Protein AF-A0AAW1MIH3-F1 (afdb_monomer_lite)

Foldseek 3Di:
DPDDDPLFDPVQDDPCRQQDDPGPNNVVNVVVCVVVVVVVVVVVVVVVVVCPVVVVVVVVVVVVVVD

Structure (mmCIF, N/CA/C/O backbone):
data_AF-A0AAW1MIH3-F1
#
_entry.id   AF-A0AAW1MIH3-F1
#
loop_
_atom_site.group_PDB
_atom_site.id
_atom_site.type_symbol
_atom_site.label_atom_id
_atom_site.label_alt_id
_atom_site.label_comp_id
_atom_site.label_asym_id
_atom_site.label_entity_id
_atom_site.label_seq_id
_atom_site.pdbx_PDB_ins_code
_atom_site.Cartn_x
_atom_site.Cartn_y
_atom_site.Cartn_z
_atom_site.occupancy
_atom_site.B_iso_or_equiv
_atom_site.auth_seq_id
_atom_site.auth_comp_id
_atom_site.auth_asym_id
_atom_site.auth_atom_id
_atom_site.pdbx_PDB_model_num
ATOM 1 N N . MET A 1 1 ? 8.668 -20.416 -15.349 1.00 43.25 1 MET A N 1
ATOM 2 C CA . MET A 1 1 ? 9.729 -20.018 -16.294 1.00 43.25 1 MET A CA 1
ATOM 3 C C . MET A 1 1 ? 10.759 -19.212 -15.526 1.00 43.25 1 MET A C 1
ATOM 5 O O . MET A 1 1 ? 10.468 -18.092 -15.134 1.00 43.25 1 MET A O 1
ATOM 9 N N . ALA A 1 2 ? 11.895 -19.830 -15.206 1.00 60.25 2 ALA A N 1
ATOM 10 C CA . ALA A 1 2 ? 13.053 -19.149 -14.640 1.00 60.25 2 ALA A CA 1
ATOM 11 C C . ALA A 1 2 ? 13.948 -18.771 -15.825 1.00 60.25 2 ALA A C 1
ATOM 13 O O . ALA A 1 2 ? 14.671 -19.613 -16.348 1.00 60.25 2 ALA A O 1
ATOM 14 N N . GLY A 1 3 ? 13.779 -17.547 -16.321 1.00 44.34 3 GLY A N 1
ATOM 15 C CA . GLY A 1 3 ? 14.479 -17.016 -17.484 1.00 44.34 3 GLY A CA 1
ATOM 16 C C . GLY A 1 3 ? 15.164 -15.716 -17.101 1.00 44.34 3 GLY A C 1
ATOM 17 O O . GLY A 1 3 ? 14.552 -14.824 -16.524 1.00 44.34 3 GLY A O 1
ATOM 18 N N . HIS A 1 4 ? 16.460 -15.673 -17.352 1.00 49.09 4 HIS A N 1
ATOM 19 C CA . HIS A 1 4 ? 17.380 -14.576 -17.116 1.00 49.09 4 HIS A CA 1
ATOM 20 C C . HIS A 1 4 ? 17.065 -13.391 -18.049 1.00 49.09 4 HIS A C 1
ATOM 22 O O . HIS A 1 4 ? 17.650 -13.255 -19.116 1.00 49.09 4 HIS A O 1
ATOM 28 N N . GLU A 1 5 ? 16.124 -12.542 -17.654 1.00 56.38 5 GLU A N 1
ATOM 29 C CA . GLU A 1 5 ? 15.878 -11.225 -18.253 1.00 56.38 5 GLU A CA 1
ATOM 30 C C . GLU A 1 5 ? 16.219 -10.181 -17.185 1.00 56.38 5 GLU A C 1
ATOM 32 O O . GLU A 1 5 ? 15.983 -10.438 -15.997 1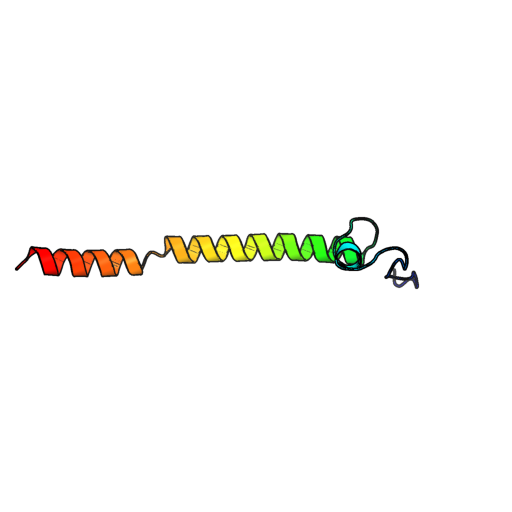.00 56.38 5 GLU A O 1
ATOM 37 N N . PRO A 1 6 ? 16.839 -9.038 -17.535 1.00 58.62 6 PRO A N 1
ATOM 38 C CA . PRO A 1 6 ? 17.234 -8.056 -16.542 1.00 58.62 6 PRO A CA 1
ATOM 39 C C . PRO A 1 6 ? 15.957 -7.546 -15.881 1.00 58.62 6 PRO A C 1
ATOM 41 O O . PRO A 1 6 ? 15.222 -6.734 -16.431 1.00 58.62 6 PRO A O 1
ATOM 44 N N . PHE A 1 7 ? 15.669 -8.057 -14.685 1.00 58.84 7 PHE A N 1
ATOM 45 C CA . PHE A 1 7 ? 14.484 -7.699 -13.910 1.00 58.84 7 PHE A CA 1
ATOM 46 C C . PHE A 1 7 ? 14.387 -6.192 -13.616 1.00 58.84 7 PHE A C 1
ATOM 48 O O . PHE A 1 7 ? 13.360 -5.715 -13.128 1.00 58.84 7 PHE A O 1
ATOM 55 N N . ASP A 1 8 ? 15.469 -5.466 -13.879 1.00 64.19 8 ASP A N 1
ATOM 56 C CA . ASP A 1 8 ? 15.592 -4.032 -13.787 1.00 64.19 8 ASP A CA 1
ATOM 57 C C . ASP A 1 8 ? 15.907 -3.475 -15.173 1.00 64.19 8 ASP A C 1
ATOM 59 O O . ASP A 1 8 ? 17.014 -3.634 -15.682 1.00 64.19 8 ASP A O 1
ATOM 63 N N . ASP A 1 9 ? 14.920 -2.810 -15.764 1.00 73.25 9 ASP A N 1
ATOM 64 C CA . ASP A 1 9 ? 15.134 -1.959 -16.924 1.00 73.25 9 ASP A CA 1
ATOM 65 C C . ASP A 1 9 ? 16.017 -0.767 -16.489 1.00 73.25 9 ASP A C 1
ATOM 67 O O . ASP A 1 9 ? 15.582 0.031 -15.650 1.00 73.25 9 ASP A O 1
ATOM 71 N N . PRO A 1 10 ? 17.256 -0.633 -17.005 1.00 78.12 10 PRO A N 1
ATOM 72 C CA . PRO A 1 10 ? 18.193 0.412 -16.591 1.00 78.12 10 PRO A CA 1
ATOM 73 C C . PRO A 1 10 ? 17.732 1.828 -16.972 1.00 78.12 10 PRO A C 1
ATOM 75 O O . PRO A 1 10 ? 18.284 2.809 -16.463 1.00 78.12 10 PRO A O 1
ATOM 78 N N . SER A 1 11 ? 16.720 1.955 -17.837 1.00 82.00 11 SER A N 1
ATOM 79 C CA . SER A 1 11 ? 16.086 3.238 -18.149 1.00 82.00 11 SER A CA 1
ATOM 80 C C . SER A 1 11 ? 15.173 3.733 -17.018 1.00 82.00 11 SER A C 1
ATOM 82 O O . SER A 1 11 ? 15.005 4.943 -16.840 1.00 82.00 11 SER A O 1
ATOM 84 N N . LEU A 1 12 ? 14.638 2.822 -16.196 1.00 81.62 12 LEU A N 1
ATOM 85 C CA . LEU A 1 12 ? 13.759 3.149 -15.079 1.00 81.62 12 LEU A CA 1
ATOM 86 C C . LEU A 1 12 ? 14.573 3.537 -13.842 1.00 81.62 12 LEU A C 1
ATOM 88 O O . LEU A 1 12 ? 15.361 2.759 -13.301 1.00 81.62 12 LEU A O 1
ATOM 92 N N . LYS A 1 13 ? 14.344 4.755 -13.347 1.00 84.81 13 LYS A N 1
ATOM 93 C CA . LYS A 1 13 ? 15.051 5.317 -12.189 1.00 84.81 13 LYS A CA 1
ATOM 94 C C . LYS A 1 13 ? 14.091 5.675 -11.056 1.00 84.81 13 LYS A C 1
ATOM 96 O O . LYS A 1 13 ? 12.906 5.936 -11.265 1.00 84.81 13 LYS A O 1
ATOM 101 N N . GLY A 1 14 ? 14.624 5.693 -9.834 1.00 85.06 14 GLY A N 1
ATOM 102 C CA . GLY A 1 14 ? 13.890 6.095 -8.633 1.00 85.06 14 G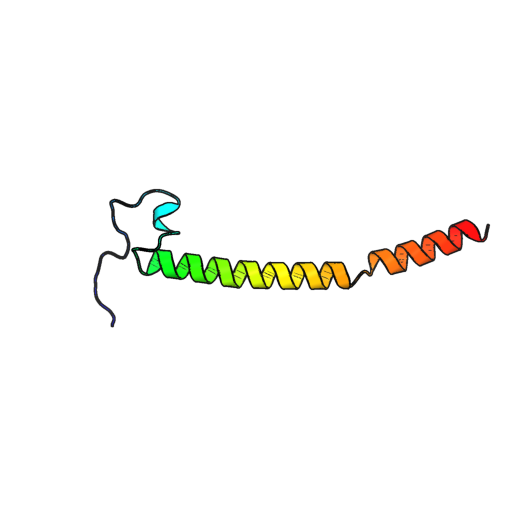LY A CA 1
ATOM 103 C C . GLY A 1 14 ? 12.667 5.219 -8.346 1.00 85.06 14 GLY A C 1
ATOM 104 O O . GLY A 1 14 ? 12.720 3.996 -8.468 1.00 85.06 14 GLY A O 1
ATOM 105 N N . ILE A 1 15 ? 11.555 5.85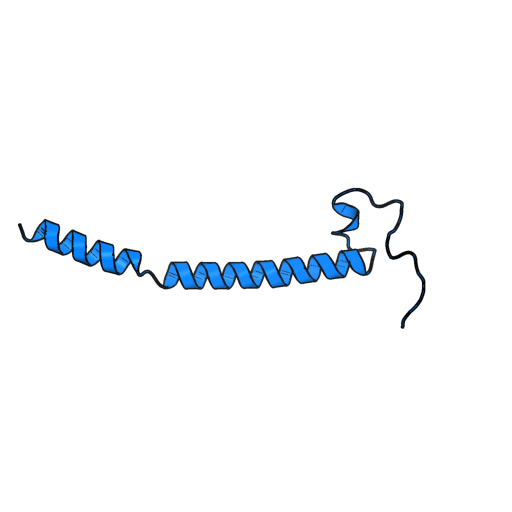4 -7.968 1.00 83.81 15 ILE A N 1
ATOM 106 C CA . ILE A 1 15 ? 10.304 5.179 -7.574 1.00 83.81 15 ILE A CA 1
ATOM 107 C C . ILE A 1 15 ? 9.705 4.387 -8.746 1.00 83.81 15 ILE A C 1
ATOM 109 O O . ILE A 1 15 ? 9.136 3.314 -8.544 1.00 83.81 15 ILE A O 1
ATOM 113 N N . SER A 1 16 ? 9.904 4.861 -9.979 1.00 86.06 16 SER A N 1
ATOM 114 C CA . SER A 1 16 ? 9.402 4.202 -11.187 1.00 86.06 16 SER A CA 1
ATOM 115 C C . SER A 1 16 ? 10.041 2.828 -11.422 1.00 86.06 16 SER A C 1
ATOM 117 O O . SER A 1 16 ? 9.391 1.947 -11.970 1.00 86.06 16 SER A O 1
ATOM 119 N N . ARG A 1 17 ? 11.259 2.565 -10.923 1.00 86.19 17 ARG A N 1
ATOM 120 C CA . ARG A 1 17 ? 11.861 1.218 -10.981 1.00 86.19 17 ARG A CA 1
ATOM 121 C C . ARG A 1 17 ? 11.054 0.184 -10.192 1.00 86.19 17 ARG A C 1
ATOM 123 O O . ARG A 1 17 ? 10.976 -0.974 -10.595 1.00 86.19 17 ARG A O 1
ATOM 130 N N . TYR A 1 18 ? 10.435 0.610 -9.094 1.00 84.94 18 TYR A N 1
ATOM 131 C CA . TYR A 1 18 ? 9.684 -0.266 -8.198 1.00 84.94 18 TYR A CA 1
ATOM 132 C C . TYR A 1 18 ? 8.187 -0.266 -8.472 1.00 84.94 18 TYR A C 1
ATOM 134 O O . TYR A 1 18 ? 7.562 -1.296 -8.262 1.00 84.94 18 TYR A O 1
ATOM 142 N N . PHE A 1 19 ? 7.619 0.840 -8.949 1.00 86.81 19 PHE A N 1
ATOM 143 C CA . PHE A 1 19 ? 6.201 0.960 -9.272 1.00 86.81 19 PHE A CA 1
ATOM 144 C C . PHE A 1 19 ? 6.046 1.353 -10.741 1.00 86.81 19 PHE A C 1
ATOM 146 O O . PHE A 1 19 ? 6.060 2.530 -11.098 1.00 86.81 19 PHE A O 1
ATOM 153 N N . ASN A 1 20 ? 5.921 0.347 -11.599 1.00 85.31 20 ASN A N 1
ATOM 154 C CA . ASN A 1 20 ? 5.671 0.500 -13.031 1.00 85.31 20 ASN A CA 1
ATOM 155 C C . ASN A 1 20 ? 4.807 -0.660 -13.540 1.00 85.31 20 ASN A C 1
ATOM 157 O O . ASN A 1 20 ? 4.619 -1.656 -12.844 1.00 85.31 20 ASN A O 1
ATOM 161 N N . ASN A 1 21 ? 4.289 -0.531 -14.761 1.00 86.25 21 ASN A N 1
ATOM 162 C CA . ASN A 1 21 ? 3.497 -1.581 -15.408 1.00 86.25 21 ASN A CA 1
ATOM 163 C C . ASN A 1 21 ? 4.302 -2.406 -16.436 1.00 86.25 21 ASN A C 1
ATOM 165 O O . ASN A 1 21 ? 3.799 -3.372 -17.012 1.00 86.25 21 ASN A O 1
ATOM 169 N N . THR A 1 22 ? 5.555 -2.027 -16.690 1.00 84.50 22 THR A N 1
ATOM 170 C CA . THR A 1 22 ? 6.385 -2.601 -17.754 1.00 84.50 22 THR A CA 1
ATOM 171 C C . THR A 1 22 ? 7.113 -3.854 -17.276 1.00 84.50 22 THR A C 1
ATOM 173 O O . THR A 1 22 ? 7.003 -4.906 -17.908 1.00 84.50 22 THR A O 1
ATOM 176 N N . THR A 1 23 ? 7.778 -3.790 -16.122 1.00 85.38 23 THR A N 1
ATOM 177 C CA . THR A 1 23 ? 8.531 -4.914 -15.559 1.00 85.38 23 THR A CA 1
ATOM 178 C C . THR A 1 23 ? 7.659 -5.795 -14.668 1.00 85.38 23 THR A C 1
ATOM 180 O O . THR A 1 23 ? 6.693 -5.353 -14.039 1.00 85.38 23 THR A O 1
ATOM 183 N N . ILE A 1 24 ? 8.024 -7.076 -14.571 1.00 86.75 24 ILE A N 1
ATOM 184 C CA . ILE A 1 24 ? 7.344 -8.038 -13.690 1.00 86.75 24 ILE A CA 1
ATOM 185 C C . ILE A 1 24 ? 7.434 -7.584 -12.223 1.00 86.75 24 ILE A C 1
ATOM 187 O O . ILE A 1 24 ? 6.443 -7.660 -11.498 1.00 86.75 24 ILE A O 1
ATOM 191 N N . ARG A 1 25 ? 8.591 -7.051 -11.797 1.00 85.19 25 ARG A N 1
ATOM 192 C CA . ARG A 1 25 ? 8.794 -6.513 -10.440 1.00 85.19 25 ARG A CA 1
ATOM 193 C C . ARG A 1 25 ? 7.919 -5.292 -10.166 1.00 85.19 25 ARG A C 1
ATOM 195 O O . ARG A 1 25 ? 7.306 -5.222 -9.104 1.00 85.19 25 ARG A O 1
ATOM 202 N N . GLY A 1 26 ? 7.824 -4.373 -11.128 1.00 87.94 26 GLY A N 1
ATOM 203 C CA . GLY A 1 26 ? 6.966 -3.197 -11.032 1.00 87.94 26 GLY A CA 1
ATOM 204 C C . GLY A 1 26 ? 5.510 -3.576 -10.788 1.00 87.94 26 GLY A C 1
ATOM 205 O O . GLY A 1 26 ? 4.903 -3.138 -9.809 1.00 87.94 26 GLY A O 1
ATOM 206 N N . ARG A 1 27 ? 4.979 -4.475 -11.628 1.00 91.25 27 ARG A N 1
ATOM 207 C CA . ARG A 1 27 ? 3.602 -4.972 -11.505 1.00 91.25 27 ARG A CA 1
ATOM 208 C C . ARG A 1 27 ? 3.365 -5.715 -10.192 1.00 91.25 27 ARG A C 1
ATOM 210 O O . ARG A 1 27 ? 2.327 -5.520 -9.563 1.00 91.25 27 ARG A O 1
ATOM 217 N N . ALA A 1 28 ? 4.325 -6.531 -9.756 1.00 90.81 28 ALA A N 1
ATOM 218 C CA . ALA A 1 28 ? 4.228 -7.263 -8.496 1.00 90.81 28 ALA A CA 1
ATOM 219 C C . ALA A 1 28 ? 4.149 -6.316 -7.286 1.00 90.81 28 ALA A C 1
ATOM 221 O O . ALA A 1 28 ? 3.291 -6.496 -6.425 1.00 90.81 28 ALA A O 1
ATOM 222 N N . ASN A 1 29 ? 4.979 -5.273 -7.243 1.00 91.38 29 ASN A N 1
ATOM 223 C CA . ASN A 1 29 ? 4.964 -4.294 -6.155 1.00 91.38 29 ASN A CA 1
ATOM 224 C C . ASN A 1 29 ? 3.678 -3.466 -6.133 1.00 91.38 29 ASN A C 1
ATOM 226 O O . ASN A 1 29 ? 3.135 -3.220 -5.058 1.00 91.38 29 ASN A O 1
ATOM 230 N N . VAL A 1 30 ? 3.164 -3.070 -7.304 1.00 92.25 30 VAL A N 1
ATOM 231 C CA . VAL A 1 30 ? 1.862 -2.392 -7.406 1.00 92.25 30 VAL A CA 1
ATOM 232 C C . VAL A 1 30 ? 0.759 -3.288 -6.838 1.00 92.25 30 VAL A C 1
ATOM 234 O O . VAL A 1 30 ? -0.000 -2.841 -5.981 1.00 92.25 30 VAL A O 1
ATOM 237 N N . ALA A 1 31 ? 0.716 -4.566 -7.229 1.00 93.75 31 ALA A N 1
ATOM 238 C CA . ALA A 1 31 ? -0.272 -5.514 -6.716 1.00 93.75 31 ALA A CA 1
ATOM 239 C C . ALA A 1 31 ? -0.167 -5.705 -5.192 1.00 93.75 31 ALA A C 1
ATOM 241 O O . ALA A 1 31 ? -1.178 -5.641 -4.489 1.00 93.75 31 ALA A O 1
ATOM 242 N N . MET A 1 32 ? 1.048 -5.879 -4.660 1.00 93.12 32 MET A N 1
ATOM 243 C CA . MET A 1 32 ? 1.271 -5.990 -3.214 1.00 93.12 32 MET A CA 1
ATOM 244 C C . MET A 1 32 ? 0.852 -4.718 -2.474 1.00 93.12 32 MET A C 1
ATOM 246 O O . MET A 1 32 ? 0.207 -4.806 -1.431 1.00 93.12 32 MET A O 1
ATOM 250 N N . ALA A 1 33 ? 1.158 -3.538 -3.016 1.00 94.19 33 ALA A N 1
ATOM 251 C CA . ALA A 1 33 ? 0.760 -2.267 -2.422 1.00 94.19 33 ALA A CA 1
ATOM 252 C C . ALA A 1 33 ? -0.763 -2.090 -2.411 1.00 94.19 33 ALA A C 1
ATOM 254 O O . ALA A 1 33 ? -1.314 -1.630 -1.412 1.00 94.19 33 ALA A O 1
ATOM 255 N N . THR A 1 34 ? -1.466 -2.504 -3.470 1.00 94.88 34 THR A N 1
ATOM 256 C CA . THR A 1 34 ? -2.933 -2.475 -3.501 1.00 94.88 34 THR A CA 1
ATOM 257 C C . THR A 1 34 ? -3.533 -3.410 -2.453 1.00 94.88 34 THR A C 1
ATOM 259 O O . THR A 1 34 ? -4.384 -2.986 -1.672 1.00 94.88 34 THR A O 1
ATOM 262 N N . LEU A 1 35 ? -3.072 -4.663 -2.383 1.00 95.88 35 LEU A N 1
ATOM 263 C CA . LEU A 1 35 ? -3.581 -5.637 -1.411 1.00 95.88 35 LEU A CA 1
ATOM 264 C C . LEU A 1 35 ? -3.258 -5.233 0.035 1.00 95.88 35 LEU A C 1
ATOM 266 O O . LEU A 1 35 ? -4.124 -5.303 0.912 1.00 95.88 35 LEU A O 1
ATOM 270 N N . GLY A 1 36 ? -2.038 -4.753 0.285 1.00 96.44 36 GLY A N 1
ATOM 271 C CA . GLY A 1 36 ? -1.621 -4.231 1.585 1.00 96.44 36 GLY A CA 1
ATOM 272 C C . GLY A 1 36 ? -2.417 -2.990 1.990 1.00 96.44 36 GLY A C 1
ATOM 273 O O . GLY A 1 36 ? -2.913 -2.915 3.114 1.00 96.44 36 GLY A O 1
ATOM 274 N N . GLY A 1 37 ? -2.623 -2.054 1.060 1.00 96.25 37 GLY A N 1
ATOM 275 C CA . GLY A 1 37 ? -3.415 -0.843 1.277 1.00 96.25 37 GLY A CA 1
ATOM 276 C C . GLY A 1 37 ? -4.879 -1.142 1.597 1.00 96.25 37 GLY A C 1
ATOM 277 O O . GLY A 1 37 ? -5.423 -0.593 2.556 1.00 96.25 37 GLY A O 1
ATOM 278 N N . LEU A 1 38 ? -5.505 -2.067 0.862 1.00 96.50 38 LEU A N 1
ATOM 279 C CA . LEU A 1 38 ? -6.866 -2.523 1.152 1.00 96.50 38 LEU A CA 1
ATOM 280 C C . LEU A 1 38 ? -6.952 -3.179 2.533 1.00 96.50 38 LEU A C 1
ATOM 282 O O . LEU A 1 38 ? -7.839 -2.847 3.319 1.00 96.50 38 LEU A O 1
ATOM 286 N N . THR A 1 39 ? -6.007 -4.059 2.862 1.00 96.19 39 THR A 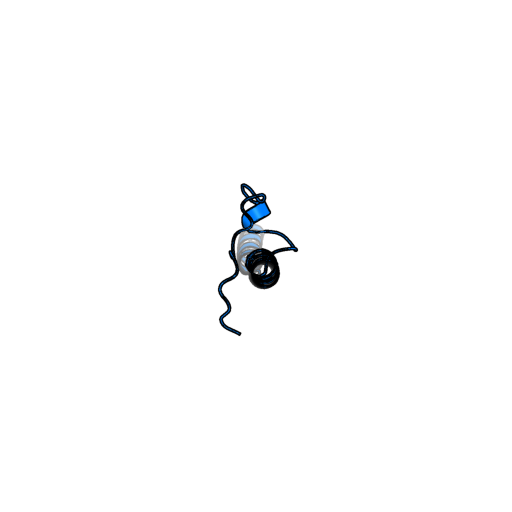N 1
ATOM 287 C CA . THR A 1 39 ? -5.961 -4.734 4.166 1.00 96.19 39 THR A CA 1
ATOM 288 C C . THR A 1 39 ? -5.836 -3.724 5.308 1.00 96.19 39 THR A C 1
ATOM 290 O O . THR A 1 39 ? -6.612 -3.766 6.265 1.00 96.19 39 THR A O 1
ATOM 293 N N . LEU A 1 40 ? -4.921 -2.759 5.184 1.00 96.06 40 LEU A N 1
ATOM 294 C CA . LEU A 1 40 ? -4.729 -1.707 6.178 1.00 96.06 40 LEU A CA 1
ATOM 295 C C . LEU A 1 40 ? -5.978 -0.828 6.323 1.00 96.06 40 LEU A C 1
ATOM 297 O O . LEU A 1 40 ? -6.386 -0.505 7.440 1.00 96.06 40 LEU A O 1
ATOM 301 N N . PHE A 1 41 ? -6.636 -0.496 5.211 1.00 95.12 41 PHE A N 1
ATOM 302 C CA . PHE A 1 41 ? -7.893 0.248 5.220 1.00 95.12 41 PHE A CA 1
ATOM 303 C C . PHE A 1 41 ? -9.006 -0.506 5.963 1.00 95.12 41 PHE A C 1
ATOM 305 O O . PHE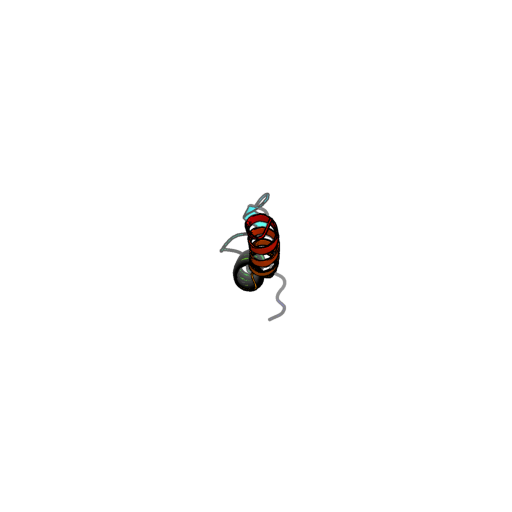 A 1 41 ? -9.713 0.082 6.791 1.00 95.12 41 PHE A O 1
ATOM 312 N N . PHE A 1 42 ? -9.143 -1.814 5.730 1.00 94.50 42 PHE A N 1
ATOM 313 C CA . PHE A 1 42 ? -10.104 -2.656 6.446 1.00 94.50 42 PHE A CA 1
ATOM 314 C C . PHE A 1 42 ? -9.819 -2.712 7.950 1.00 94.50 42 PHE A C 1
ATOM 316 O O . PHE A 1 42 ? -10.743 -2.550 8.755 1.00 94.50 42 PHE A O 1
ATOM 323 N N . ILE A 1 43 ? -8.553 -2.883 8.342 1.00 93.31 43 ILE A N 1
ATOM 324 C CA . ILE A 1 43 ? -8.134 -2.867 9.750 1.00 93.31 43 ILE A CA 1
ATOM 325 C C . ILE A 1 43 ? -8.469 -1.513 10.387 1.00 93.31 43 ILE A C 1
ATOM 327 O O . ILE A 1 43 ? -9.113 -1.469 11.437 1.00 93.31 43 ILE A O 1
ATOM 331 N N . TYR A 1 44 ? -8.131 -0.404 9.724 1.00 90.56 44 TYR A N 1
ATOM 332 C CA . TYR A 1 44 ? -8.452 0.944 10.196 1.00 90.56 44 TYR A CA 1
ATOM 333 C C . TYR A 1 44 ? -9.960 1.132 10.419 1.00 90.56 44 TYR A C 1
ATOM 335 O O . TYR A 1 44 ? -10.388 1.615 11.471 1.00 90.56 44 TYR A O 1
ATOM 343 N N . LYS A 1 45 ? -10.795 0.707 9.461 1.00 91.38 45 LYS A N 1
ATOM 344 C CA . LYS A 1 45 ? -12.260 0.769 9.593 1.00 91.38 45 LYS A CA 1
ATOM 345 C C . LYS A 1 45 ? -12.755 -0.069 10.770 1.00 91.38 45 LYS A C 1
ATOM 347 O O . LYS A 1 45 ? -13.630 0.401 11.499 1.00 91.38 45 LYS A O 1
ATOM 352 N N . LYS A 1 46 ? -12.204 -1.270 10.984 1.00 86.69 46 LYS A N 1
ATOM 353 C CA . LYS A 1 46 ? -12.556 -2.124 12.129 1.00 86.69 46 LYS A CA 1
ATOM 354 C C . LYS A 1 46 ? -12.199 -1.472 13.462 1.00 86.69 46 LYS A C 1
ATOM 356 O O . LYS A 1 46 ? -13.064 -1.404 14.331 1.00 86.69 46 LYS A O 1
ATOM 361 N N . ILE A 1 47 ? -10.990 -0.932 13.604 1.00 85.56 47 ILE A N 1
ATOM 362 C CA . ILE A 1 47 ? -10.557 -0.239 14.829 1.00 85.56 47 ILE A CA 1
ATOM 363 C C . ILE A 1 47 ? -11.446 0.984 15.093 1.00 85.56 47 ILE A C 1
ATOM 365 O O . ILE A 1 47 ? -11.971 1.147 16.194 1.00 85.56 47 ILE A O 1
ATOM 369 N N . LYS A 1 48 ? -11.712 1.804 14.067 1.00 79.56 48 LYS A N 1
ATOM 370 C CA . LYS A 1 48 ? -12.582 2.985 14.185 1.00 79.56 48 LYS A CA 1
ATOM 371 C C . LYS A 1 48 ? -14.027 2.624 14.549 1.00 79.56 48 LYS A C 1
ATOM 373 O O . LYS A 1 48 ? -14.656 3.344 15.322 1.00 79.56 48 LYS A O 1
ATOM 378 N N . LYS A 1 49 ? -14.557 1.518 14.015 1.00 76.50 49 LYS A N 1
ATOM 379 C CA . LYS A 1 49 ? -15.903 1.012 14.335 1.00 76.50 49 LYS A CA 1
ATOM 380 C C . LYS A 1 49 ? -15.981 0.413 15.741 1.00 76.50 49 LYS A C 1
ATOM 382 O O . LYS A 1 49 ? -17.022 0.541 16.374 1.00 76.50 49 LYS A O 1
ATOM 387 N N . SER A 1 50 ? -14.893 -0.187 16.232 1.00 65.50 50 SER A N 1
ATOM 388 C CA . SER A 1 50 ? -14.819 -0.791 17.569 1.00 65.50 50 SER A CA 1
ATOM 389 C C . SER A 1 50 ? -15.092 0.217 18.691 1.00 65.50 50 SER A C 1
ATOM 391 O O . SER A 1 50 ? -15.562 -0.173 19.752 1.00 65.50 50 SER A O 1
ATOM 393 N N . GLY A 1 51 ? -14.893 1.523 18.453 1.00 62.38 51 GLY A N 1
ATOM 394 C CA . GLY A 1 51 ? -15.577 2.584 19.202 1.00 62.38 51 GLY A CA 1
ATOM 395 C C . GLY A 1 51 ? -15.417 2.550 20.728 1.00 62.38 51 GLY A C 1
ATOM 396 O O . GLY A 1 51 ? -16.199 3.201 21.417 1.00 62.38 51 GLY A O 1
ATOM 397 N N . GLY A 1 52 ? -14.427 1.829 21.269 1.00 64.94 52 GLY A N 1
ATOM 398 C CA . GLY A 1 52 ? -14.238 1.665 22.715 1.00 64.94 52 GLY A CA 1
ATOM 399 C C . GLY A 1 52 ? -14.088 3.007 23.433 1.00 64.94 52 GLY A C 1
ATOM 400 O O . GLY A 1 52 ? -14.629 3.201 24.518 1.00 64.94 52 GLY A O 1
ATOM 401 N N . TYR A 1 53 ? -13.480 3.982 22.753 1.00 66.81 53 TYR A N 1
ATOM 402 C CA . TYR A 1 53 ? -13.368 5.358 23.227 1.00 66.81 53 TYR A CA 1
ATOM 403 C C . TYR A 1 53 ? -14.728 6.071 23.340 1.00 66.81 53 TYR A C 1
ATOM 405 O O . TYR A 1 53 ? -14.925 6.847 24.265 1.00 66.81 53 TYR A O 1
ATOM 413 N N . LYS A 1 54 ? -15.705 5.787 22.464 1.00 67.25 54 LYS A N 1
ATOM 414 C CA . LYS A 1 54 ? -17.056 6.373 22.553 1.00 67.25 54 LYS A CA 1
ATOM 415 C C . LYS A 1 54 ? -17.847 5.806 23.728 1.00 67.25 54 LYS A C 1
ATOM 417 O O . LYS A 1 54 ? -18.594 6.545 24.358 1.00 67.25 54 LYS A O 1
ATOM 422 N N . LYS A 1 55 ? -17.664 4.516 24.040 1.00 71.75 55 LYS A N 1
ATOM 423 C CA . LYS A 1 55 ? -18.286 3.883 25.213 1.00 71.75 55 LYS A CA 1
ATOM 424 C C . LYS A 1 55 ? -17.737 4.482 26.511 1.00 71.75 55 LYS A C 1
ATOM 426 O O . LYS A 1 55 ? -18.520 4.835 27.383 1.00 71.75 55 LYS A O 1
ATOM 431 N N . TRP A 1 56 ? -16.419 4.663 26.605 1.00 69.69 56 TRP A N 1
ATOM 432 C CA . TRP A 1 56 ? -15.777 5.296 27.763 1.00 69.69 56 TRP A CA 1
ATOM 433 C C . TRP A 1 56 ? -16.167 6.776 27.915 1.00 69.69 56 TRP A C 1
ATOM 435 O O . TRP A 1 56 ? -16.583 7.189 28.993 1.00 69.69 56 TRP A O 1
ATOM 445 N N . LEU A 1 57 ? -16.157 7.551 26.823 1.00 78.25 57 LEU A N 1
ATOM 446 C CA . LEU A 1 57 ? -16.621 8.945 26.826 1.00 78.25 57 LEU A CA 1
ATOM 447 C C . LEU A 1 57 ? -18.099 9.072 27.229 1.00 78.25 57 LEU A C 1
ATOM 449 O O . LEU A 1 57 ? -18.457 10.005 27.940 1.00 78.25 57 LEU A O 1
ATOM 453 N N . GLY A 1 58 ? -18.953 8.132 26.814 1.00 81.94 58 GLY A N 1
ATOM 454 C CA . GLY A 1 58 ? -20.358 8.094 27.227 1.00 81.94 58 GLY A CA 1
ATOM 455 C C . GLY A 1 58 ? -20.542 7.870 28.731 1.00 81.94 58 GLY A C 1
ATOM 456 O O . GLY A 1 58 ? -21.399 8.509 29.335 1.00 81.94 58 GLY A O 1
ATOM 457 N N . VAL A 1 59 ? -19.717 7.013 29.343 1.00 80.75 59 VAL A N 1
ATOM 458 C CA . VAL A 1 59 ? -19.723 6.783 30.799 1.00 80.75 59 VAL A CA 1
ATOM 459 C C . VAL A 1 59 ? -19.244 8.028 31.547 1.00 80.75 59 VAL A C 1
ATOM 461 O O . VAL A 1 59 ? -19.919 8.481 32.464 1.00 80.75 59 VAL A O 1
ATOM 464 N N . VAL A 1 60 ? -18.135 8.635 31.115 1.00 81.88 60 VAL A N 1
ATOM 465 C CA . VAL A 1 60 ? -17.585 9.848 31.745 1.00 81.88 60 VAL A CA 1
ATOM 466 C C . VAL A 1 60 ? -18.567 11.022 31.662 1.00 81.88 60 VAL A C 1
ATOM 468 O O . VAL A 1 60 ? -18.791 11.708 32.656 1.00 81.88 60 VAL A O 1
A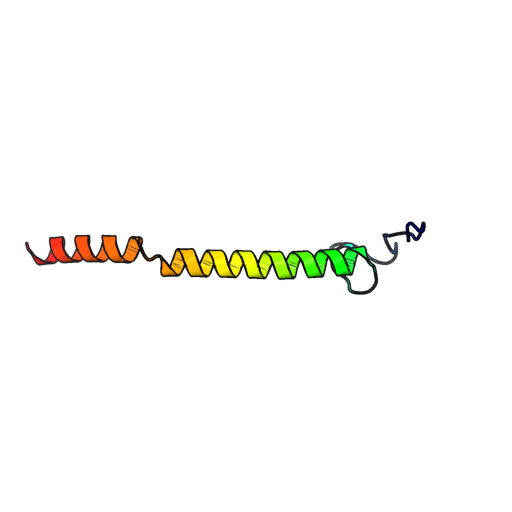TOM 471 N N . MET A 1 61 ? -19.213 11.225 30.509 1.00 81.75 61 MET A N 1
ATOM 472 C CA . MET A 1 61 ? -20.228 12.272 30.351 1.00 81.75 61 MET A CA 1
ATOM 473 C C . MET A 1 61 ? -21.478 12.026 31.208 1.00 81.75 61 MET A C 1
ATOM 475 O O . MET A 1 61 ? -22.064 12.990 31.693 1.00 81.75 61 MET A O 1
ATOM 479 N N . GLN A 1 62 ? -21.884 10.769 31.428 1.00 80.19 62 GLN A N 1
ATOM 480 C CA . GLN A 1 62 ? -22.966 10.459 32.372 1.00 80.19 62 GLN A CA 1
ATOM 481 C C . GLN A 1 62 ? -22.571 10.788 33.815 1.00 80.19 62 GLN A C 1
ATOM 483 O O . GLN A 1 62 ? -23.359 11.416 34.517 1.00 80.19 62 GLN A O 1
ATOM 488 N N . SER A 1 63 ? -21.351 10.445 34.240 1.00 76.31 63 SER A N 1
ATOM 489 C CA . SER A 1 63 ? -20.855 10.772 35.584 1.00 76.31 63 SER A CA 1
ATOM 490 C C . SER A 1 63 ? -20.756 12.280 35.841 1.00 76.31 63 SER A C 1
ATOM 492 O O . SER A 1 63 ? -20.980 12.713 36.964 1.00 76.31 63 SER A O 1
ATOM 494 N N . MET A 1 64 ? -20.462 13.089 34.819 1.00 77.31 64 MET A N 1
ATOM 495 C CA . MET A 1 64 ? -20.400 14.554 34.949 1.00 77.31 64 MET A CA 1
ATOM 496 C C . MET A 1 64 ? -21.774 15.227 35.025 1.00 77.31 64 MET A C 1
ATOM 498 O O . MET A 1 64 ? -21.867 16.337 35.528 1.00 77.31 64 MET A O 1
ATOM 502 N N . LYS A 1 65 ? -22.830 14.590 34.508 1.00 75.94 65 LYS A N 1
ATOM 503 C CA . LYS A 1 65 ? -24.191 15.153 34.487 1.00 75.94 65 LYS A CA 1
ATOM 504 C C . LYS A 1 65 ? -25.013 14.795 35.732 1.00 75.94 65 LYS A C 1
ATOM 506 O O . LYS A 1 65 ? -26.122 15.295 35.884 1.00 75.94 65 LYS A O 1
ATOM 511 N N . ALA A 1 66 ? -24.502 13.877 36.554 1.00 70.75 66 ALA A N 1
ATOM 512 C CA . ALA A 1 66 ? -25.156 13.357 37.754 1.00 70.75 66 ALA A CA 1
ATOM 513 C C . ALA A 1 66 ? -24.691 14.034 39.065 1.00 70.75 66 ALA A C 1
ATOM 515 O O . ALA A 1 66 ? -25.185 13.658 40.125 1.00 70.75 66 ALA A O 1
ATOM 516 N N . ASN A 1 67 ? -23.772 15.005 38.987 1.00 63.53 67 ASN A N 1
ATOM 517 C CA . ASN A 1 67 ? -23.379 15.928 40.064 1.00 63.53 67 ASN A CA 1
ATOM 518 C C . ASN A 1 67 ? -23.912 17.329 39.758 1.00 63.53 67 ASN A C 1
ATOM 520 O O . ASN A 1 67 ? -24.156 18.076 40.728 1.00 63.53 67 ASN A O 1
#

pLDDT: mean 80.27, std 13.21, range [43.25, 96.5]

Organism: Popillia japonica (NCBI:txid7064)

InterPro domains:
  IPR009125 ATP synthase membrane subunit K [PF14960] (1-50)

Secondary structure (DSSP, 8-state):
------SS-TT--THHHHS-SSSHHHHHHHHHHHHHHHHHHHHHHHHHHH-HHHHHHHHHHHHHH--

Radius of gyration: 23.59 Å; chains: 1; bounding box: 43×36×58 Å

Sequence (67 aa):
MAGHEPFDDPSLKGISRYFNNTTIRGRANVAMATLGGLTLFFIYKKIKKSGGYKKWLGVVMQSMKAN